Protein AF-A0AAD8GXQ2-F1 (afdb_monomer_lite)

Structure (mmCIF, N/CA/C/O backbone):
data_AF-A0AAD8GXQ2-F1
#
_entry.id   AF-A0AAD8GXQ2-F1
#
loop_
_atom_site.group_PDB
_atom_site.id
_atom_site.type_symbol
_atom_site.label_atom_id
_atom_site.label_alt_id
_atom_site.label_comp_id
_atom_site.label_asym_id
_atom_site.label_entity_id
_atom_site.label_seq_id
_atom_site.pdbx_PDB_ins_code
_atom_site.Cartn_x
_atom_site.Cartn_y
_atom_site.Cartn_z
_atom_site.occupancy
_atom_site.B_iso_or_equiv
_atom_site.auth_seq_id
_atom_site.auth_comp_id
_atom_site.auth_asym_id
_atom_site.auth_atom_id
_atom_site.pdbx_PDB_model_num
ATOM 1 N N . MET A 1 1 ? 53.638 -3.564 27.579 1.00 36.56 1 MET A N 1
ATOM 2 C CA . MET A 1 1 ? 53.233 -3.073 26.247 1.00 36.56 1 MET A CA 1
ATOM 3 C C . MET A 1 1 ? 51.775 -3.459 26.068 1.00 36.56 1 MET A C 1
ATOM 5 O O . MET A 1 1 ? 51.489 -4.646 26.096 1.00 36.56 1 MET A O 1
ATOM 9 N N . ALA A 1 2 ? 50.867 -2.483 26.071 1.00 34.84 2 ALA A N 1
ATOM 10 C CA . ALA A 1 2 ? 49.421 -2.701 26.078 1.00 34.84 2 ALA A CA 1
ATOM 11 C C . ALA A 1 2 ? 48.878 -2.752 24.643 1.00 34.84 2 ALA A C 1
ATOM 13 O O . ALA A 1 2 ? 49.143 -1.842 23.859 1.00 34.84 2 ALA A O 1
ATOM 14 N N . GLU A 1 3 ? 48.120 -3.798 24.321 1.00 39.50 3 GLU A N 1
ATOM 15 C CA . GLU A 1 3 ? 47.369 -3.922 23.073 1.00 39.50 3 GLU A CA 1
ATOM 16 C C . GLU A 1 3 ? 46.018 -3.214 23.248 1.00 39.50 3 GLU A C 1
ATOM 18 O O . GLU A 1 3 ? 45.269 -3.470 24.192 1.00 39.50 3 GLU A O 1
ATOM 23 N N . LYS A 1 4 ? 45.767 -2.218 22.397 1.00 39.06 4 LYS A N 1
ATOM 24 C CA . LYS A 1 4 ? 44.640 -1.287 22.486 1.00 39.06 4 LYS A CA 1
ATOM 25 C C . LYS A 1 4 ? 43.483 -1.823 21.640 1.00 39.06 4 LYS A C 1
ATOM 27 O O . LYS A 1 4 ? 43.629 -1.978 20.433 1.00 39.06 4 LYS A O 1
ATOM 32 N N . ASN A 1 5 ? 42.342 -2.064 22.286 1.00 40.72 5 ASN A N 1
ATOM 33 C CA . ASN A 1 5 ? 41.069 -2.464 21.680 1.00 40.72 5 ASN A CA 1
ATOM 34 C C . ASN A 1 5 ? 40.683 -1.582 20.475 1.00 40.72 5 ASN A C 1
ATOM 36 O O . ASN A 1 5 ? 40.577 -0.361 20.615 1.00 40.72 5 ASN A O 1
ATOM 40 N N . ALA A 1 6 ? 40.413 -2.198 19.321 1.00 39.78 6 ALA A N 1
ATOM 41 C CA . ALA A 1 6 ? 39.747 -1.539 18.197 1.00 39.78 6 ALA A CA 1
ATOM 42 C C . ALA A 1 6 ? 38.231 -1.456 18.474 1.00 39.78 6 ALA A C 1
ATOM 44 O O . ALA A 1 6 ? 37.647 -2.453 18.908 1.00 39.78 6 ALA A O 1
ATOM 45 N N . PRO A 1 7 ? 37.565 -0.306 18.260 1.00 37.97 7 PRO A N 1
ATOM 46 C CA . PRO A 1 7 ? 36.122 -0.224 18.424 1.00 37.97 7 PRO A CA 1
ATOM 47 C C . PRO A 1 7 ? 35.422 -0.919 17.249 1.00 37.97 7 PRO A C 1
ATOM 49 O O . PRO A 1 7 ? 35.868 -0.845 16.105 1.00 37.97 7 PRO A O 1
ATOM 52 N N . ALA A 1 8 ? 34.303 -1.584 17.538 1.00 45.06 8 ALA A N 1
ATOM 53 C CA . ALA A 1 8 ? 33.396 -2.106 16.527 1.00 45.06 8 ALA A CA 1
ATOM 54 C C . ALA A 1 8 ? 32.854 -0.939 15.690 1.00 45.06 8 ALA A C 1
ATOM 56 O O . ALA A 1 8 ? 32.062 -0.130 16.173 1.00 45.06 8 ALA A O 1
ATOM 57 N N . GLN A 1 9 ? 33.310 -0.833 14.444 1.00 39.09 9 GLN A N 1
ATOM 58 C CA . GLN A 1 9 ? 32.820 0.170 13.510 1.00 39.09 9 GLN A CA 1
ATOM 59 C C . GLN A 1 9 ? 31.393 -0.213 13.107 1.00 39.09 9 GLN A C 1
ATOM 61 O O . GLN A 1 9 ? 31.160 -1.238 12.461 1.00 39.09 9 GLN A O 1
ATOM 66 N N . GLN A 1 10 ? 30.437 0.590 13.576 1.00 39.12 10 GLN A N 1
ATOM 67 C CA . GLN A 1 10 ? 29.028 0.528 13.204 1.00 39.12 10 GLN A CA 1
ATOM 68 C C . GLN A 1 10 ? 28.913 0.477 11.677 1.00 39.12 10 GLN A C 1
ATOM 70 O O . GLN A 1 10 ? 29.534 1.275 10.972 1.00 39.12 10 GLN A O 1
ATOM 75 N N . ARG A 1 11 ? 28.147 -0.493 11.167 1.00 40.22 11 ARG A N 1
ATOM 76 C CA . ARG A 1 11 ? 27.898 -0.669 9.733 1.00 40.22 11 ARG A CA 1
ATOM 77 C C . ARG A 1 11 ? 27.048 0.498 9.237 1.00 40.22 11 ARG A C 1
ATOM 79 O O . ARG A 1 11 ? 25.826 0.464 9.339 1.00 40.22 11 ARG A O 1
ATOM 86 N N . ALA A 1 12 ? 27.710 1.534 8.735 1.00 40.47 12 ALA A N 1
ATOM 87 C CA . ALA A 1 12 ? 27.049 2.648 8.083 1.00 40.47 12 ALA A CA 1
ATOM 88 C C . ALA A 1 12 ? 26.339 2.171 6.807 1.00 40.47 12 ALA A C 1
ATOM 90 O O . ALA A 1 12 ? 26.839 1.326 6.061 1.00 40.47 12 ALA A O 1
ATOM 91 N N . SER A 1 13 ? 25.139 2.720 6.620 1.00 47.50 13 SER A N 1
ATOM 92 C CA . SER A 1 13 ? 24.374 2.758 5.376 1.00 47.50 13 SER A CA 1
ATOM 93 C C . SER A 1 13 ? 25.296 2.951 4.169 1.00 47.50 13 SER A C 1
ATOM 95 O O . SER A 1 13 ? 26.179 3.794 4.205 1.00 47.50 13 SER A O 1
ATOM 97 N N . PHE A 1 14 ? 25.090 2.162 3.120 1.00 43.25 14 PHE A N 1
ATOM 98 C CA . PHE A 1 14 ? 25.927 2.114 1.918 1.00 43.25 14 PHE A CA 1
ATOM 99 C C . PHE A 1 14 ? 26.087 3.497 1.261 1.00 43.25 14 PHE A C 1
ATOM 101 O O . PHE A 1 14 ? 25.101 4.062 0.785 1.00 43.25 14 PHE A O 1
ATOM 108 N N . ASP A 1 15 ? 27.331 3.973 1.191 1.00 45.72 15 ASP A N 1
ATOM 109 C CA . ASP A 1 15 ? 27.779 5.115 0.393 1.00 45.72 15 ASP A CA 1
ATOM 110 C C . ASP A 1 15 ? 28.418 4.567 -0.893 1.00 45.72 15 ASP A C 1
ATOM 112 O O . ASP A 1 15 ? 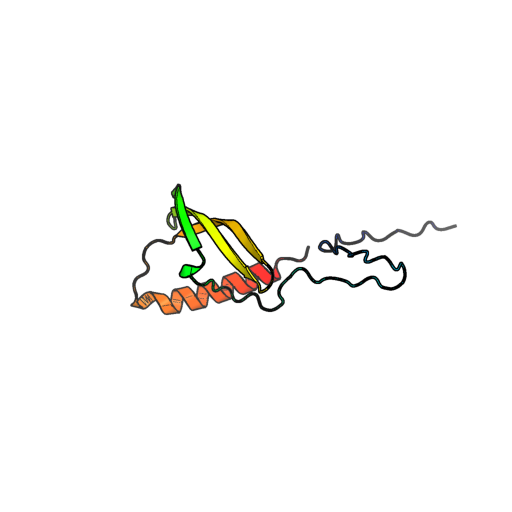29.394 3.818 -0.837 1.00 45.72 15 ASP A O 1
ATOM 116 N N . TYR A 1 16 ? 27.850 4.875 -2.060 1.00 55.53 16 TYR A N 1
ATOM 117 C CA . TYR A 1 16 ? 28.487 4.571 -3.346 1.00 55.53 16 TYR A CA 1
ATOM 118 C C . TYR A 1 16 ? 29.176 5.837 -3.863 1.00 55.53 16 TYR A C 1
ATOM 120 O O . TYR A 1 16 ? 28.553 6.898 -3.936 1.00 55.53 16 TYR A O 1
ATOM 128 N N . GLU A 1 17 ? 30.446 5.720 -4.244 1.00 56.34 17 GLU A N 1
ATOM 129 C CA . GLU A 1 17 ? 31.224 6.786 -4.881 1.00 56.34 17 GLU A CA 1
ATOM 130 C C . GLU A 1 17 ? 31.209 6.592 -6.405 1.00 56.34 17 GLU A C 1
ATOM 132 O O . GLU A 1 17 ? 31.487 5.501 -6.908 1.00 56.34 17 GLU A O 1
ATOM 137 N N . LEU A 1 18 ? 30.848 7.638 -7.153 1.00 52.72 18 LEU A N 1
ATOM 138 C CA . LEU A 1 18 ? 30.882 7.643 -8.618 1.00 52.72 18 LEU A CA 1
ATOM 139 C C . LEU A 1 18 ? 32.258 8.132 -9.087 1.00 52.72 18 LEU A C 1
ATOM 141 O O . LEU A 1 18 ? 32.674 9.235 -8.742 1.00 52.72 18 LEU A O 1
ATOM 145 N N . TYR A 1 19 ? 32.958 7.302 -9.864 1.00 51.34 19 TYR A N 1
ATOM 146 C CA . TYR A 1 19 ? 34.312 7.578 -10.351 1.00 51.34 19 TYR A CA 1
ATOM 147 C C . TYR A 1 19 ? 34.256 8.190 -11.759 1.00 51.34 19 TYR A C 1
ATOM 149 O O . TYR A 1 19 ? 34.332 7.480 -12.762 1.00 51.34 19 TYR A O 1
ATOM 157 N N . GLU A 1 20 ? 34.096 9.510 -11.854 1.00 53.66 20 GLU A N 1
ATOM 158 C CA . GLU A 1 20 ? 34.194 10.235 -13.128 1.00 53.66 20 GLU A CA 1
ATOM 159 C C . GLU A 1 20 ? 35.644 10.670 -13.370 1.00 53.66 20 GLU A C 1
ATOM 161 O O . GLU A 1 20 ? 36.002 11.828 -13.213 1.00 53.66 20 GLU A O 1
ATOM 166 N N . SER A 1 21 ? 36.488 9.701 -13.737 1.00 53.97 21 SER A N 1
ATOM 167 C CA . SER A 1 21 ? 37.805 9.880 -14.381 1.00 53.97 21 SER A CA 1
ATOM 168 C C . SER A 1 21 ? 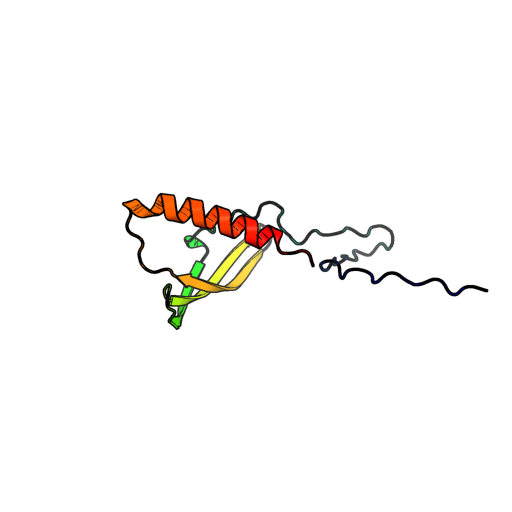38.882 10.753 -13.698 1.00 53.97 21 SER A C 1
ATOM 170 O O . SER A 1 21 ? 40.000 10.782 -14.211 1.00 53.97 21 SER A O 1
ATOM 172 N N . ASP A 1 22 ? 38.619 11.386 -12.555 1.00 60.38 22 ASP A N 1
ATOM 173 C CA . ASP A 1 22 ? 39.575 12.160 -11.753 1.00 60.38 22 ASP A CA 1
ATOM 174 C C . ASP A 1 22 ? 39.604 11.632 -10.298 1.00 60.38 22 ASP A C 1
ATOM 176 O O . ASP A 1 22 ? 38.579 11.700 -9.610 1.00 60.38 22 ASP A O 1
ATOM 180 N N . PRO A 1 23 ? 40.741 11.091 -9.811 1.00 59.16 23 PRO A N 1
ATOM 181 C CA . PRO A 1 23 ? 40.876 10.562 -8.451 1.00 59.16 23 PRO A CA 1
ATOM 182 C C . PRO A 1 23 ? 40.586 11.571 -7.334 1.00 59.16 23 PRO A C 1
ATOM 184 O O . PRO A 1 23 ? 40.264 11.148 -6.224 1.00 59.16 23 PRO A O 1
ATOM 187 N N . ASP A 1 24 ? 40.692 12.874 -7.613 1.00 61.69 24 ASP A N 1
ATOM 188 C CA . ASP A 1 24 ? 40.562 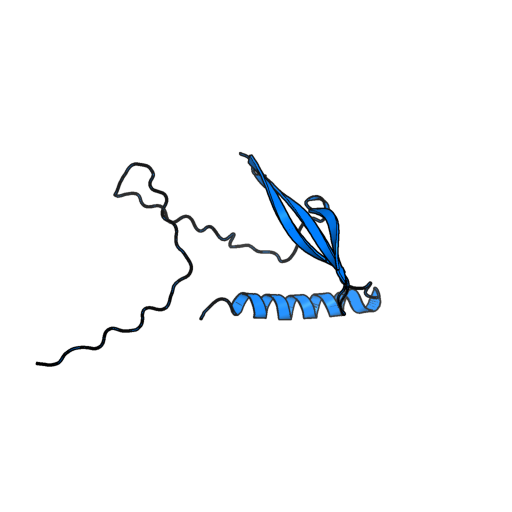13.933 -6.606 1.00 61.69 24 ASP A CA 1
ATOM 189 C C . ASP A 1 24 ? 39.140 14.532 -6.518 1.00 61.69 24 ASP A C 1
ATOM 191 O O . ASP A 1 24 ? 38.854 15.321 -5.615 1.00 61.69 24 ASP A O 1
ATOM 195 N N . HIS A 1 25 ? 38.213 14.130 -7.400 1.00 54.25 25 HIS A N 1
ATOM 196 C CA . HIS A 1 25 ? 36.836 14.647 -7.457 1.00 54.25 25 HIS A CA 1
ATOM 197 C C . HIS A 1 25 ? 35.773 13.572 -7.169 1.00 54.25 25 HIS A C 1
ATOM 199 O O . HIS A 1 25 ? 34.817 13.378 -7.921 1.00 54.25 25 HIS A O 1
ATOM 205 N N . LEU A 1 26 ? 35.895 12.892 -6.027 1.00 53.34 26 LEU A N 1
ATOM 206 C CA . LEU A 1 26 ? 34.862 11.977 -5.536 1.00 53.34 26 LEU A CA 1
ATOM 207 C C . LEU A 1 26 ? 33.615 12.767 -5.104 1.00 53.34 26 LEU A C 1
ATOM 209 O O . LEU A 1 26 ? 33.603 13.437 -4.070 1.00 53.34 26 LEU A O 1
ATOM 213 N N . ARG A 1 27 ? 32.535 12.689 -5.890 1.00 50.88 27 ARG A N 1
ATOM 214 C CA . ARG A 1 27 ? 31.229 13.242 -5.507 1.00 50.88 27 ARG A CA 1
ATOM 215 C C . ARG A 1 27 ? 30.403 12.168 -4.810 1.00 50.88 27 ARG A C 1
ATOM 217 O O . ARG A 1 27 ? 29.951 11.213 -5.440 1.00 50.88 27 ARG A O 1
ATOM 224 N N . THR A 1 28 ? 30.130 12.360 -3.523 1.00 52.47 28 THR A N 1
ATOM 225 C CA . THR A 1 28 ? 29.141 11.553 -2.800 1.00 52.47 28 THR A CA 1
ATOM 226 C C . THR A 1 28 ? 27.757 11.823 -3.390 1.00 52.47 28 THR A C 1
ATOM 228 O O . THR A 1 28 ? 27.223 12.931 -3.283 1.00 52.47 28 THR A O 1
ATOM 231 N N . VAL A 1 29 ? 27.164 10.822 -4.039 1.00 47.56 29 VAL A N 1
ATOM 232 C CA . VAL A 1 29 ? 25.785 10.907 -4.525 1.00 47.56 29 VAL A CA 1
ATOM 233 C C . VAL A 1 29 ? 24.877 10.367 -3.434 1.00 47.56 29 VAL A C 1
ATOM 235 O O . VAL A 1 29 ? 24.811 9.165 -3.190 1.00 47.56 29 VAL A O 1
ATOM 238 N N . VAL A 1 30 ? 24.162 11.269 -2.763 1.00 47.97 30 VAL A N 1
ATOM 239 C CA . VAL A 1 30 ? 23.106 10.879 -1.827 1.00 47.97 30 VAL A CA 1
ATOM 240 C C . VAL A 1 30 ? 21.978 10.245 -2.645 1.00 47.97 30 VAL A C 1
ATOM 242 O O . VAL A 1 30 ? 21.193 10.940 -3.284 1.00 47.97 30 VAL A O 1
ATOM 245 N N . ALA A 1 31 ? 21.909 8.913 -2.647 1.00 51.09 31 ALA A N 1
ATOM 246 C CA . ALA A 1 31 ? 20.891 8.149 -3.374 1.00 51.09 31 ALA A CA 1
ATOM 247 C C . ALA A 1 31 ? 19.482 8.273 -2.760 1.00 51.09 31 ALA A C 1
ATOM 249 O O . ALA A 1 31 ? 18.502 7.789 -3.327 1.00 51.09 31 ALA A O 1
ATOM 250 N N . THR A 1 32 ? 19.363 8.899 -1.591 1.00 49.88 32 THR A N 1
ATOM 251 C CA . THR A 1 32 ? 18.108 9.043 -0.857 1.00 49.88 32 THR A CA 1
ATOM 252 C C . THR A 1 32 ? 17.518 10.436 -1.070 1.00 49.88 32 THR A C 1
ATOM 254 O O . THR A 1 32 ? 18.090 11.417 -0.593 1.00 49.88 32 THR A O 1
ATOM 257 N N . PRO A 1 33 ? 16.344 10.564 -1.716 1.00 46.38 33 PRO A N 1
ATOM 258 C CA . PRO A 1 33 ? 15.626 11.828 -1.741 1.00 46.38 33 PRO A CA 1
ATOM 259 C C . PRO A 1 33 ? 15.349 12.278 -0.301 1.00 46.38 33 PRO A C 1
ATOM 261 O O . PRO A 1 33 ? 14.679 11.579 0.463 1.00 46.38 33 PRO A O 1
ATOM 264 N N . ASN A 1 34 ? 15.849 13.458 0.070 1.00 50.69 34 ASN A N 1
ATOM 265 C CA . ASN A 1 34 ? 15.672 14.039 1.409 1.00 50.69 34 ASN A CA 1
ATOM 266 C C . ASN A 1 34 ? 14.212 14.438 1.710 1.00 50.69 34 ASN A C 1
ATOM 268 O O . ASN A 1 34 ? 13.881 14.821 2.828 1.00 50.69 34 ASN A O 1
ATOM 272 N N . GLN A 1 35 ? 13.323 14.327 0.722 1.00 52.12 35 GLN A N 1
ATOM 273 C CA . GLN A 1 35 ? 11.912 14.691 0.803 1.00 52.12 35 GLN A CA 1
ATOM 274 C C . GLN A 1 35 ? 11.025 13.474 0.522 1.00 52.12 35 GLN A C 1
ATOM 276 O O . GLN A 1 35 ? 10.259 13.440 -0.434 1.00 52.12 35 GLN A O 1
ATOM 281 N N . ALA A 1 36 ? 11.130 12.431 1.343 1.00 55.78 36 ALA A N 1
ATOM 282 C CA . ALA A 1 36 ? 10.213 11.298 1.247 1.00 55.78 36 ALA A CA 1
ATOM 283 C C . ALA A 1 36 ? 8.869 11.667 1.893 1.00 55.78 36 ALA A C 1
ATOM 285 O O . ALA A 1 36 ? 8.610 11.332 3.053 1.00 55.78 36 ALA A O 1
ATOM 286 N N . THR A 1 37 ? 8.032 12.396 1.152 1.00 65.12 37 THR A N 1
ATOM 287 C CA . THR A 1 37 ? 6.594 12.444 1.438 1.00 65.12 37 THR A CA 1
ATOM 288 C C . THR A 1 37 ? 6.075 10.995 1.411 1.00 65.12 37 THR A C 1
ATOM 290 O O . THR A 1 37 ? 6.493 10.234 0.534 1.00 65.12 37 THR A O 1
ATOM 293 N N . PRO A 1 38 ? 5.213 10.561 2.351 1.00 69.38 38 PRO A N 1
ATOM 294 C CA . PRO A 1 38 ? 4.664 9.199 2.336 1.00 69.38 38 PRO A CA 1
ATOM 295 C C . PRO A 1 38 ? 3.704 8.963 1.162 1.00 69.38 38 PRO A C 1
ATOM 297 O O . PRO A 1 38 ? 3.259 7.837 0.942 1.00 69.38 38 PRO A O 1
ATOM 300 N N . TRP A 1 39 ? 3.361 10.025 0.436 1.00 84.75 39 TRP A N 1
ATOM 301 C CA . TRP A 1 39 ? 2.346 10.029 -0.594 1.00 84.75 39 TRP A CA 1
ATOM 302 C C . TRP A 1 39 ? 2.957 9.740 -1.961 1.00 84.75 39 TRP A C 1
ATOM 304 O O . TRP A 1 39 ? 4.008 10.267 -2.324 1.00 84.75 39 TRP A O 1
ATOM 314 N N . ILE A 1 40 ? 2.267 8.891 -2.714 1.00 85.12 40 ILE A N 1
ATOM 315 C CA . ILE A 1 40 ? 2.595 8.517 -4.087 1.00 85.12 40 ILE A CA 1
ATOM 316 C C . ILE A 1 40 ? 1.391 8.912 -4.934 1.00 85.12 40 ILE A C 1
ATOM 318 O O . ILE A 1 40 ? 0.255 8.674 -4.517 1.00 85.12 40 ILE A O 1
ATOM 322 N N . ASP A 1 41 ? 1.631 9.491 -6.108 1.00 88.56 41 ASP A N 1
ATOM 323 C CA . ASP A 1 41 ? 0.570 9.714 -7.087 1.00 88.56 41 ASP A CA 1
ATOM 324 C C . ASP A 1 41 ? -0.016 8.357 -7.526 1.00 88.56 41 ASP A C 1
ATOM 326 O O . ASP A 1 41 ? 0.712 7.529 -8.087 1.00 88.56 41 ASP A O 1
ATOM 330 N N . PRO A 1 42 ? -1.316 8.093 -7.302 1.00 89.50 42 PRO A N 1
ATOM 331 C CA . PRO A 1 42 ? -1.938 6.849 -7.733 1.00 89.50 42 PRO A CA 1
ATOM 332 C C . PRO A 1 42 ? -1.811 6.593 -9.240 1.00 89.50 42 PRO A C 1
ATOM 334 O O . PRO A 1 42 ? -1.742 5.433 -9.641 1.00 89.50 42 PRO A O 1
ATOM 337 N N . ALA A 1 43 ? -1.748 7.641 -10.071 1.00 90.75 43 ALA A N 1
ATOM 338 C CA . ALA A 1 43 ? -1.609 7.501 -11.521 1.00 90.75 43 ALA A CA 1
ATOM 339 C C . ALA A 1 43 ? -0.238 6.938 -11.939 1.00 90.75 43 ALA A C 1
ATOM 341 O O . ALA A 1 43 ? -0.118 6.322 -12.999 1.00 90.75 43 ALA A O 1
ATOM 342 N N . ALA A 1 44 ? 0.781 7.074 -11.084 1.00 91.12 44 ALA A N 1
ATOM 343 C CA . ALA A 1 44 ? 2.103 6.489 -11.291 1.00 91.12 44 ALA A CA 1
ATOM 344 C C . ALA A 1 44 ? 2.150 4.977 -10.990 1.00 91.12 44 ALA A C 1
ATOM 346 O O . ALA A 1 44 ? 3.163 4.324 -11.249 1.00 91.12 44 ALA A O 1
ATOM 347 N N . LEU A 1 45 ? 1.078 4.390 -10.440 1.00 93.12 45 LEU A N 1
ATOM 348 C CA . LEU A 1 45 ? 0.992 2.967 -10.115 1.00 93.12 45 LEU A CA 1
ATOM 349 C C . LEU A 1 45 ? 0.083 2.219 -11.090 1.00 93.12 45 LEU A C 1
ATOM 351 O O . LEU A 1 45 ? -1.086 2.542 -11.275 1.00 93.12 45 LEU A O 1
ATOM 355 N N . LYS A 1 46 ? 0.588 1.110 -11.631 1.00 95.38 46 LYS A N 1
ATOM 356 C CA . LYS A 1 46 ? -0.207 0.161 -12.415 1.00 95.38 46 LYS A CA 1
ATOM 357 C C . LYS A 1 46 ? -0.345 -1.154 -11.656 1.00 95.38 46 LYS A C 1
ATOM 359 O O . LYS A 1 46 ? 0.590 -1.956 -11.611 1.00 95.38 46 LYS A O 1
ATOM 364 N N . LEU A 1 47 ? -1.514 -1.372 -11.049 1.00 95.06 47 LEU A N 1
ATOM 365 C CA . LEU A 1 47 ? -1.854 -2.632 -10.381 1.00 95.06 47 LEU A CA 1
ATOM 366 C C . LEU A 1 47 ? -1.897 -3.783 -11.400 1.00 95.06 47 LEU A C 1
ATOM 368 O O . LEU A 1 47 ? -2.407 -3.625 -12.508 1.00 95.06 47 LEU A O 1
ATOM 372 N N . ARG A 1 48 ? -1.367 -4.951 -11.019 1.00 96.12 48 ARG A N 1
ATOM 373 C CA . ARG A 1 48 ? -1.346 -6.164 -11.852 1.00 96.12 48 ARG A CA 1
ATOM 374 C C . ARG A 1 48 ? -2.312 -7.217 -11.317 1.00 96.12 48 ARG A C 1
ATOM 376 O O . ARG A 1 48 ? -3.458 -7.280 -11.741 1.00 96.12 48 ARG A O 1
ATOM 383 N N . HIS A 1 49 ? -1.860 -8.059 -10.393 1.00 97.06 49 HIS A N 1
ATOM 384 C CA . HIS A 1 49 ? -2.676 -9.115 -9.795 1.00 97.06 49 HIS A CA 1
ATOM 385 C C . HIS A 1 49 ? -2.431 -9.199 -8.289 1.00 97.06 49 HIS A C 1
ATOM 387 O O . HIS A 1 49 ? -1.370 -8.823 -7.785 1.00 97.06 49 HIS A O 1
ATOM 393 N N . ARG A 1 50 ? -3.428 -9.692 -7.552 1.00 97.38 50 ARG A N 1
ATOM 394 C CA . ARG A 1 50 ? -3.313 -9.913 -6.110 1.00 97.38 50 ARG A CA 1
ATOM 395 C C . ARG A 1 50 ? -2.368 -11.080 -5.829 1.00 97.38 50 ARG A C 1
ATOM 397 O O . ARG A 1 50 ? -2.594 -12.177 -6.329 1.00 97.38 50 ARG A O 1
ATOM 404 N N . ILE A 1 51 ? -1.384 -10.859 -4.961 1.00 97.75 51 ILE A N 1
ATOM 405 C CA . ILE A 1 51 ? -0.386 -11.865 -4.565 1.00 97.75 51 ILE A CA 1
ATOM 406 C C . ILE A 1 51 ? -0.646 -12.461 -3.179 1.00 97.75 51 ILE A C 1
ATOM 408 O O . ILE A 1 51 ? -0.192 -13.565 -2.889 1.00 97.75 51 ILE A O 1
ATOM 412 N N . ARG A 1 52 ? -1.379 -11.765 -2.297 1.00 97.75 52 ARG A N 1
ATOM 413 C CA . ARG A 1 52 ? -1.709 -12.279 -0.957 1.00 97.75 52 ARG A CA 1
ATOM 414 C C . ARG A 1 52 ? -2.998 -11.668 -0.413 1.00 97.75 52 ARG A C 1
ATOM 416 O O . ARG A 1 52 ? -3.271 -10.496 -0.648 1.00 97.75 52 ARG A O 1
ATOM 423 N N . ARG A 1 53 ? -3.756 -12.446 0.363 1.00 97.44 53 ARG A N 1
ATOM 424 C CA . ARG A 1 53 ? -4.831 -11.953 1.241 1.00 97.44 53 ARG A CA 1
ATOM 425 C C . ARG A 1 53 ? -4.319 -11.876 2.673 1.00 97.44 53 ARG A C 1
ATOM 427 O O . ARG A 1 53 ? -3.620 -12.787 3.115 1.00 97.44 53 ARG A O 1
ATOM 434 N N . GLY A 1 54 ? -4.637 -10.805 3.386 1.00 93.19 54 GLY A N 1
ATOM 435 C CA . GLY A 1 54 ? -4.213 -10.617 4.771 1.00 93.19 54 GLY A CA 1
ATOM 436 C C . GLY A 1 54 ? -5.327 -10.064 5.658 1.00 93.19 54 GLY A C 1
ATOM 437 O O . GLY A 1 54 ? -6.350 -9.619 5.148 1.00 93.19 54 GLY A O 1
ATOM 438 N N . PRO A 1 55 ? -5.113 -10.049 6.985 1.00 95.19 55 PRO A N 1
ATOM 439 C CA . PRO A 1 55 ? -6.116 -9.598 7.958 1.00 95.19 55 PRO A CA 1
ATOM 440 C C . PRO A 1 55 ? -6.456 -8.103 7.849 1.00 95.19 55 PRO A C 1
ATOM 442 O O . PRO A 1 55 ? -7.510 -7.671 8.292 1.00 95.19 55 PRO A O 1
ATOM 445 N N . PHE A 1 56 ? -5.561 -7.314 7.251 1.00 91.06 56 PHE A N 1
ATOM 446 C CA . PHE A 1 56 ? -5.733 -5.876 7.017 1.00 91.06 56 PHE A CA 1
ATOM 447 C C . PHE A 1 56 ? -5.880 -5.564 5.526 1.00 91.06 56 PHE A C 1
ATOM 449 O O . PHE A 1 56 ? -5.345 -4.572 5.044 1.00 91.06 56 PHE A O 1
ATOM 456 N N . GLY A 1 57 ? -6.498 -6.467 4.771 1.00 95.62 57 GLY A N 1
ATOM 457 C CA . GLY A 1 57 ? -6.663 -6.352 3.330 1.00 95.62 57 GLY A CA 1
ATOM 458 C C . GLY A 1 57 ? -5.578 -7.046 2.515 1.00 95.62 57 GLY A C 1
ATOM 459 O O . GLY A 1 57 ? -4.715 -7.778 3.025 1.00 95.62 57 GLY A O 1
ATOM 460 N N . ASP A 1 58 ? -5.639 -6.811 1.216 1.00 97.38 58 ASP A N 1
ATOM 461 C CA . ASP A 1 58 ? -4.934 -7.571 0.195 1.00 97.38 58 ASP A CA 1
ATOM 462 C C . ASP A 1 58 ? -3.572 -6.956 -0.148 1.00 97.38 58 ASP A C 1
ATOM 464 O O . ASP A 1 58 ? -3.323 -5.771 0.054 1.00 97.38 58 ASP A O 1
ATOM 468 N N . VAL A 1 59 ? -2.664 -7.772 -0.676 1.00 97.50 59 VAL A N 1
ATOM 469 C CA . VAL A 1 59 ? -1.394 -7.322 -1.253 1.00 97.50 59 VAL A CA 1
ATOM 470 C C . VAL A 1 59 ? -1.434 -7.585 -2.747 1.00 97.50 59 VAL A C 1
ATOM 472 O O . VAL A 1 59 ? -1.704 -8.711 -3.175 1.00 97.50 59 VAL A O 1
ATOM 475 N N . TRP A 1 60 ? -1.153 -6.553 -3.530 1.00 97.69 60 TRP A N 1
ATOM 476 C CA . TRP A 1 60 ? -1.154 -6.578 -4.986 1.00 97.69 60 TRP A CA 1
ATOM 477 C C . TRP A 1 60 ? 0.254 -6.355 -5.522 1.00 97.69 60 TRP A C 1
ATOM 479 O O . TRP A 1 60 ? 0.991 -5.528 -4.994 1.00 97.69 60 TRP A O 1
ATOM 489 N N . LEU A 1 61 ? 0.621 -7.082 -6.575 1.00 97.56 61 LEU A N 1
ATOM 490 C CA . LEU A 1 61 ? 1.785 -6.732 -7.381 1.00 97.56 61 LEU A CA 1
ATOM 491 C C . LEU A 1 61 ? 1.421 -5.534 -8.261 1.00 97.56 61 LEU A C 1
ATOM 493 O O . LEU A 1 61 ? 0.346 -5.523 -8.867 1.00 97.56 61 LEU A O 1
ATOM 497 N N . ALA A 1 62 ? 2.309 -4.552 -8.356 1.00 96.75 62 ALA A N 1
ATOM 498 C CA . ALA A 1 62 ? 2.146 -3.383 -9.206 1.00 96.75 62 ALA A CA 1
ATOM 499 C C . ALA A 1 62 ? 3.483 -2.958 -9.817 1.00 96.75 62 ALA A C 1
ATOM 501 O O . ALA A 1 62 ? 4.543 -3.388 -9.368 1.00 96.75 62 ALA A O 1
ATOM 502 N N . THR A 1 63 ? 3.435 -2.094 -10.824 1.00 95.75 63 THR A N 1
ATOM 503 C CA . THR A 1 63 ? 4.613 -1.375 -11.325 1.00 95.75 63 THR A CA 1
ATOM 504 C C . THR A 1 63 ? 4.476 0.105 -11.000 1.00 95.75 63 THR A C 1
ATOM 506 O O . THR A 1 63 ? 3.431 0.688 -11.288 1.00 95.75 63 THR A O 1
ATOM 509 N N . HIS A 1 64 ? 5.514 0.701 -10.420 1.00 92.38 64 HIS A N 1
ATOM 510 C CA . HIS A 1 64 ? 5.618 2.130 -10.146 1.00 92.38 64 HIS A CA 1
ATOM 511 C C . HIS A 1 64 ? 6.455 2.807 -11.231 1.00 92.38 64 HIS A C 1
ATOM 513 O O . HIS A 1 64 ? 7.615 2.440 -11.436 1.00 92.38 64 HIS A O 1
ATOM 519 N N . HIS A 1 65 ? 5.850 3.767 -11.923 1.00 89.19 65 HIS A N 1
ATOM 520 C CA . HIS A 1 65 ? 6.492 4.584 -12.938 1.00 89.19 65 HIS A CA 1
ATOM 521 C C . HIS A 1 65 ? 7.136 5.809 -12.283 1.00 89.19 65 HIS A C 1
ATOM 523 O O . HIS A 1 65 ? 6.450 6.643 -11.701 1.00 89.19 65 HIS A O 1
ATOM 529 N N . GLN A 1 66 ? 8.457 5.911 -12.375 1.00 80.12 66 GLN A N 1
ATOM 530 C CA . GLN A 1 66 ? 9.214 7.102 -12.008 1.00 80.12 66 GLN A CA 1
ATOM 531 C C . GLN A 1 66 ? 9.819 7.673 -13.286 1.00 80.12 66 GLN A C 1
ATOM 533 O O . GLN A 1 66 ? 10.747 7.085 -13.838 1.00 80.12 66 GLN A O 1
ATOM 538 N N . SER A 1 67 ? 9.271 8.793 -13.750 1.00 74.69 67 SER A N 1
ATOM 539 C CA . SER A 1 67 ? 9.806 9.544 -14.885 1.00 74.69 67 SER A CA 1
ATOM 540 C C . SER A 1 67 ? 10.733 10.642 -14.366 1.00 74.69 67 SER A C 1
ATOM 542 O O . SER A 1 67 ? 10.380 11.360 -13.426 1.00 74.69 67 SER A O 1
ATOM 544 N N . SER A 1 68 ? 11.928 10.746 -14.940 1.00 72.88 68 SER A N 1
ATOM 545 C CA . SER A 1 68 ? 12.808 11.910 -14.811 1.00 72.88 68 SER A CA 1
ATOM 546 C C . SER A 1 68 ? 13.059 12.518 -16.191 1.00 72.88 68 SER A C 1
ATOM 548 O O . SER A 1 68 ? 12.769 11.887 -17.203 1.00 72.88 68 SER A O 1
ATOM 550 N N . GLU A 1 69 ? 13.628 13.728 -16.243 1.00 71.75 69 GLU A N 1
ATOM 551 C CA . GLU A 1 69 ? 13.918 14.432 -17.508 1.00 71.75 69 GLU A CA 1
ATOM 552 C C . GLU A 1 69 ? 14.752 13.605 -18.497 1.00 71.75 69 GLU A C 1
ATOM 554 O O . GLU A 1 69 ? 14.676 13.816 -19.704 1.00 71.75 69 GLU A O 1
ATOM 559 N N . GLU A 1 70 ? 15.528 12.648 -17.992 1.00 72.38 70 GLU A N 1
ATOM 560 C CA . GLU A 1 70 ? 16.435 11.850 -18.805 1.00 72.38 70 GLU A CA 1
ATOM 561 C C . GLU A 1 70 ? 15.896 10.441 -19.096 1.00 72.38 70 GLU A C 1
ATOM 563 O O . GLU A 1 70 ? 16.262 9.866 -20.119 1.00 72.38 70 GLU A O 1
ATOM 568 N N . HIS A 1 71 ? 15.055 9.852 -18.228 1.00 71.00 71 HIS A N 1
ATOM 569 C CA . HIS A 1 71 ? 14.665 8.441 -18.346 1.00 71.00 71 HIS A CA 1
ATOM 570 C C . HIS A 1 71 ? 13.344 8.092 -17.636 1.00 71.00 71 HIS A C 1
ATOM 572 O O . HIS A 1 71 ? 13.090 8.523 -16.511 1.00 71.00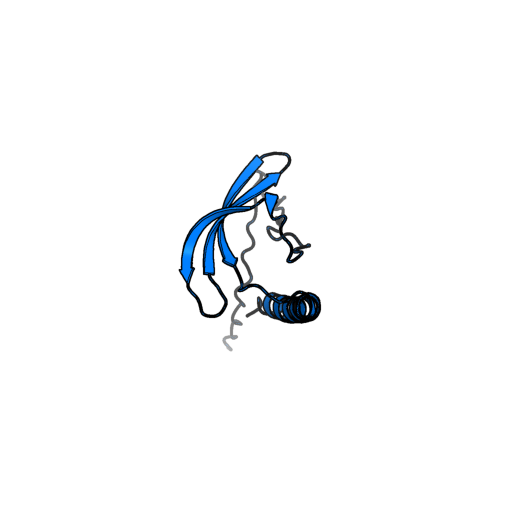 71 HIS A O 1
ATOM 578 N N . ASP A 1 72 ? 12.587 7.162 -18.225 1.00 78.81 72 ASP A N 1
ATOM 579 C CA . ASP A 1 72 ? 11.466 6.485 -17.565 1.00 78.81 72 ASP A CA 1
ATOM 580 C C . ASP A 1 72 ? 11.936 5.187 -16.892 1.00 78.81 72 ASP A C 1
ATOM 582 O O . ASP A 1 72 ? 12.494 4.292 -17.535 1.00 78.81 72 ASP A O 1
ATOM 586 N N . ARG A 1 73 ? 11.691 5.049 -15.583 1.00 81.50 73 ARG A N 1
ATOM 587 C CA . ARG A 1 73 ? 12.003 3.838 -14.807 1.00 81.50 73 ARG A CA 1
ATOM 588 C C . ARG A 1 73 ? 10.734 3.179 -14.281 1.00 81.50 73 ARG A C 1
ATOM 590 O O . ARG A 1 73 ? 9.914 3.812 -13.620 1.00 81.50 73 ARG A O 1
ATOM 597 N N . TYR A 1 74 ? 10.613 1.872 -14.505 1.00 87.50 74 TYR A N 1
ATOM 598 C CA . TYR A 1 74 ? 9.512 1.050 -14.001 1.00 87.50 74 TYR A CA 1
ATOM 599 C C . TYR A 1 74 ? 10.029 0.079 -12.943 1.00 87.50 74 TYR A C 1
ATOM 601 O O . TYR A 1 74 ? 10.850 -0.786 -13.240 1.00 87.50 74 TYR A O 1
ATOM 609 N N . HIS A 1 75 ? 9.526 0.201 -11.717 1.00 90.44 75 HIS A N 1
ATOM 610 C CA . HIS A 1 75 ? 9.904 -0.676 -10.609 1.00 90.44 75 HIS A CA 1
ATOM 611 C C . HIS A 1 75 ? 8.731 -1.564 -10.209 1.00 90.44 75 HIS A C 1
ATOM 613 O O . HIS A 1 75 ? 7.627 -1.068 -9.986 1.00 90.44 75 HIS A O 1
ATOM 619 N N . GLU A 1 76 ? 8.953 -2.872 -10.085 1.00 94.31 76 GLU A N 1
ATOM 620 C CA . GLU A 1 76 ? 7.954 -3.756 -9.485 1.00 94.31 76 GLU A CA 1
ATOM 621 C C . GLU A 1 76 ? 7.867 -3.505 -7.975 1.00 94.31 76 GLU A C 1
ATOM 623 O O . GLU A 1 76 ? 8.874 -3.467 -7.269 1.00 94.31 76 GLU A O 1
ATOM 628 N N . VAL A 1 77 ? 6.645 -3.319 -7.478 1.00 94.81 77 VAL A N 1
ATOM 629 C CA . VAL A 1 77 ? 6.358 -2.998 -6.078 1.00 94.81 77 VAL A CA 1
ATOM 630 C C . VAL A 1 77 ? 5.195 -3.837 -5.556 1.00 94.81 77 VAL A C 1
ATOM 632 O O . VAL A 1 77 ? 4.304 -4.250 -6.302 1.00 94.81 77 VAL A O 1
ATOM 635 N N . ALA A 1 78 ? 5.182 -4.067 -4.244 1.00 96.62 78 ALA A N 1
ATOM 636 C CA . ALA A 1 78 ? 4.041 -4.644 -3.546 1.00 96.62 78 ALA A CA 1
ATOM 637 C C . ALA A 1 78 ? 3.182 -3.523 -2.946 1.00 96.62 78 ALA A C 1
ATOM 639 O O . ALA A 1 78 ? 3.649 -2.757 -2.106 1.00 96.62 78 ALA A O 1
ATOM 640 N N . VAL A 1 79 ? 1.913 -3.450 -3.345 1.00 95.50 79 VAL A N 1
ATOM 641 C CA . VAL A 1 79 ? 0.944 -2.477 -2.830 1.00 95.50 79 VAL A CA 1
ATOM 642 C C . VAL A 1 79 ? 0.060 -3.152 -1.789 1.00 95.50 79 VAL A C 1
ATOM 644 O O . VAL A 1 79 ? -0.646 -4.121 -2.083 1.00 95.50 79 VAL A O 1
ATOM 647 N N . LYS A 1 80 ? 0.092 -2.640 -0.556 1.00 95.12 80 LYS A N 1
ATOM 648 C CA . LYS A 1 80 ? -0.804 -3.069 0.520 1.00 95.12 80 LYS A CA 1
ATOM 649 C C . LYS A 1 80 ? -2.121 -2.296 0.418 1.00 95.12 80 LYS A C 1
ATOM 651 O O . LYS A 1 80 ? -2.185 -1.129 0.780 1.00 95.12 80 LYS A O 1
ATOM 656 N N . MET A 1 81 ? -3.166 -2.969 -0.049 1.00 94.38 81 MET A N 1
ATOM 657 C CA . MET A 1 81 ? -4.519 -2.425 -0.146 1.00 94.38 81 MET A CA 1
ATOM 658 C C . MET A 1 81 ? -5.270 -2.714 1.152 1.00 94.38 81 MET A C 1
ATOM 660 O O . MET A 1 81 ? -5.550 -3.874 1.464 1.00 94.38 81 MET A O 1
ATOM 664 N N . LEU A 1 82 ? -5.577 -1.671 1.920 1.00 94.12 82 LEU A N 1
ATOM 665 C CA . LEU A 1 82 ? -6.328 -1.801 3.167 1.00 94.12 82 LEU A CA 1
ATOM 666 C C . LEU A 1 82 ? -7.811 -2.073 2.898 1.00 94.12 82 LEU A C 1
ATOM 668 O O . LEU A 1 82 ? -8.333 -1.774 1.824 1.00 94.12 82 LEU A O 1
ATOM 672 N N . HIS A 1 83 ? -8.501 -2.652 3.882 1.00 94.19 83 HIS A N 1
ATOM 673 C CA . HIS A 1 83 ? -9.960 -2.729 3.837 1.00 94.19 83 HIS A CA 1
ATOM 674 C C . HIS A 1 83 ? -10.571 -1.319 3.795 1.00 94.19 83 HIS A C 1
ATOM 676 O O . HIS A 1 83 ? -9.980 -0.407 4.375 1.00 94.19 83 HIS A O 1
ATOM 682 N N . PRO A 1 84 ? -11.742 -1.134 3.156 1.00 94.25 84 PRO A N 1
ATOM 683 C CA . PRO A 1 84 ? -12.417 0.157 3.128 1.00 94.25 84 PRO A CA 1
ATOM 684 C C . PRO A 1 84 ? -12.593 0.726 4.537 1.00 94.25 84 PRO A C 1
ATOM 686 O O . PRO A 1 84 ? -13.141 0.071 5.426 1.00 94.25 84 PRO A O 1
ATOM 689 N N . ILE A 1 85 ? -12.107 1.947 4.728 1.00 93.56 85 ILE A N 1
ATOM 690 C CA . ILE A 1 85 ? -12.233 2.695 5.975 1.00 93.56 85 ILE A CA 1
ATOM 691 C C . ILE A 1 85 ? -13.429 3.622 5.807 1.00 93.56 85 ILE A C 1
ATOM 693 O O . ILE A 1 85 ? -13.576 4.261 4.765 1.00 93.56 85 ILE A O 1
ATOM 697 N N . LYS A 1 86 ? -14.300 3.673 6.817 1.00 95.62 86 LYS A N 1
ATOM 698 C CA . LYS A 1 86 ? -15.422 4.609 6.803 1.00 95.62 86 LYS A CA 1
ATOM 699 C C . LYS A 1 86 ? -14.901 6.047 6.786 1.00 95.62 86 LYS A C 1
ATOM 701 O O . LYS A 1 86 ? -13.899 6.348 7.433 1.00 95.62 86 LYS A O 1
ATOM 706 N N . GLU A 1 87 ? -15.585 6.918 6.05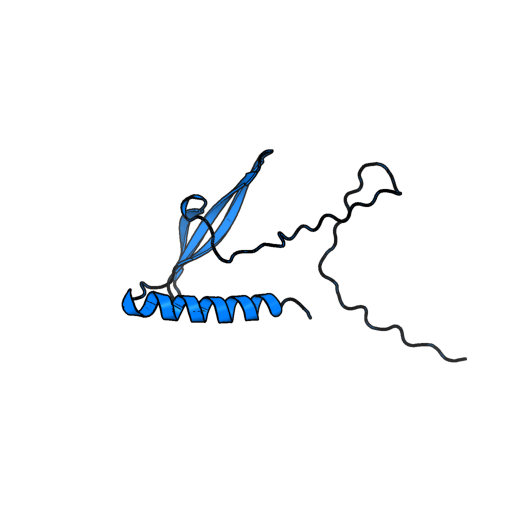8 1.00 95.50 87 GLU A N 1
ATOM 707 C CA . GLU A 1 87 ? -15.145 8.296 5.824 1.00 95.50 87 GLU A CA 1
ATOM 708 C C . GLU A 1 87 ? -14.961 9.092 7.127 1.00 95.50 87 GLU A C 1
ATOM 710 O O . GLU A 1 87 ? -13.951 9.769 7.299 1.00 95.50 87 GLU A O 1
ATOM 715 N N . ASP A 1 88 ? -15.851 8.896 8.104 1.00 97.19 88 ASP A N 1
ATOM 716 C CA . ASP A 1 88 ? -15.790 9.493 9.446 1.00 97.19 88 ASP A CA 1
ATOM 717 C C . ASP A 1 88 ? -14.537 9.094 10.244 1.00 97.19 88 ASP A C 1
ATOM 719 O O . ASP A 1 88 ? -14.113 9.802 11.158 1.00 97.19 88 ASP A O 1
ATOM 723 N N . HIS A 1 89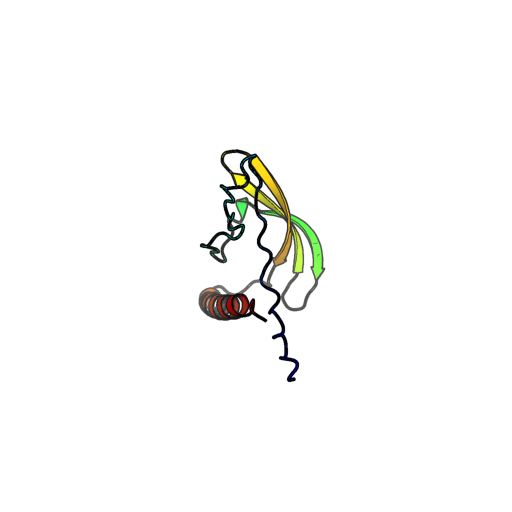 ? -13.904 7.975 9.890 1.00 96.06 89 HIS A N 1
ATOM 724 C CA . HIS A 1 89 ? -12.676 7.495 10.518 1.00 96.06 89 HIS A CA 1
ATOM 725 C C . HIS A 1 89 ? -11.408 7.816 9.718 1.00 96.06 89 HIS A C 1
ATOM 727 O O . HIS A 1 89 ? -10.310 7.540 10.210 1.00 96.06 89 HIS A O 1
ATOM 733 N N . MET A 1 90 ? -11.526 8.381 8.511 1.00 93.88 90 MET A N 1
ATOM 734 C CA . MET A 1 90 ? -10.393 8.554 7.598 1.00 93.88 90 MET A CA 1
ATOM 735 C C . MET A 1 90 ? -9.323 9.476 8.184 1.00 93.88 90 MET A C 1
ATOM 737 O O . MET A 1 90 ? -8.157 9.093 8.234 1.00 93.88 90 MET A O 1
ATOM 741 N N . GLN A 1 91 ? -9.712 10.642 8.707 1.00 95.44 91 GLN A N 1
ATOM 742 C CA . GLN A 1 91 ? -8.752 11.596 9.272 1.00 95.44 91 GLN A CA 1
ATOM 743 C C . GLN A 1 91 ? -7.974 10.983 10.442 1.00 95.44 91 GLN A C 1
ATOM 745 O O . GLN A 1 91 ? -6.749 10.957 10.438 1.00 95.44 91 GLN A O 1
ATOM 750 N N . LYS A 1 92 ? -8.688 10.365 11.391 1.00 96.31 92 LYS A N 1
ATOM 751 C CA . LYS A 1 92 ? -8.079 9.692 12.547 1.00 96.31 92 LYS A CA 1
ATOM 752 C C . LYS A 1 92 ? -7.128 8.566 12.132 1.00 96.31 92 LYS A C 1
ATOM 754 O O . LYS A 1 92 ? -6.130 8.311 12.809 1.00 96.31 92 LYS A O 1
ATOM 759 N N . PHE A 1 93 ? -7.461 7.848 11.059 1.00 93.81 93 PHE A N 1
ATOM 760 C CA . PHE A 1 93 ? -6.586 6.829 10.497 1.00 93.81 93 PHE A CA 1
ATOM 761 C C . PHE A 1 93 ? -5.302 7.449 9.936 1.00 93.81 93 PHE A C 1
ATOM 763 O O . PHE A 1 93 ? -4.224 6.956 10.260 1.00 93.81 93 PHE A O 1
ATOM 770 N N . LEU A 1 94 ? -5.413 8.521 9.146 1.00 92.69 94 LEU A N 1
ATOM 771 C CA . LEU A 1 94 ? -4.270 9.212 8.548 1.00 92.69 94 LEU A CA 1
ATOM 772 C C . LEU A 1 94 ? -3.332 9.793 9.607 1.00 92.69 94 LEU A C 1
ATOM 774 O O . LEU A 1 94 ? -2.136 9.519 9.547 1.00 92.69 94 LEU A O 1
ATOM 778 N N . ASP A 1 95 ? -3.873 10.473 10.620 1.00 92.94 95 ASP A N 1
ATOM 779 C CA . ASP A 1 95 ? -3.084 11.057 11.712 1.00 92.94 95 ASP A CA 1
ATOM 780 C C . ASP A 1 95 ? -2.243 9.980 12.419 1.00 92.94 95 ASP A C 1
ATOM 782 O O . ASP A 1 95 ? -1.037 10.122 12.636 1.00 92.94 95 ASP A O 1
ATOM 786 N N . LYS A 1 96 ? -2.873 8.840 12.731 1.00 94.00 96 LYS A N 1
ATOM 787 C CA . LYS A 1 96 ? -2.196 7.717 13.388 1.00 94.00 96 LYS A CA 1
ATOM 788 C C . LYS A 1 96 ? -1.214 7.003 12.461 1.00 94.00 96 LYS A C 1
ATOM 790 O O . LYS A 1 96 ? -0.176 6.522 12.918 1.00 94.00 96 LYS A O 1
ATOM 795 N N . PHE A 1 97 ? -1.542 6.887 11.177 1.00 90.44 97 PHE A N 1
ATOM 796 C CA . PHE A 1 97 ? -0.655 6.291 10.187 1.00 90.44 97 PHE A CA 1
ATOM 797 C C . PHE A 1 97 ? 0.621 7.116 10.042 1.00 90.44 97 PHE A C 1
ATOM 799 O O . PHE A 1 97 ? 1.707 6.544 10.091 1.00 90.44 97 PHE A O 1
ATOM 806 N N . GLU A 1 98 ? 0.501 8.437 9.923 1.00 89.25 98 GLU A N 1
ATOM 807 C CA . GLU A 1 98 ? 1.641 9.342 9.801 1.00 89.25 98 GLU A CA 1
ATOM 808 C C . GLU A 1 98 ? 2.541 9.281 11.040 1.00 89.25 98 GLU A C 1
ATOM 810 O O . GLU A 1 98 ? 3.755 9.105 10.910 1.00 89.25 98 GLU A O 1
ATOM 815 N N . GLU A 1 99 ? 1.955 9.295 12.242 1.00 89.69 99 GLU A N 1
ATOM 816 C CA . GLU A 1 99 ? 2.690 9.124 13.500 1.00 89.69 99 GLU A CA 1
ATOM 817 C C . GLU A 1 99 ? 3.526 7.828 13.506 1.00 89.69 99 GLU A C 1
ATOM 819 O O . GLU A 1 99 ? 4.723 7.838 13.815 1.00 89.69 99 GLU A O 1
ATOM 824 N N . ILE A 1 100 ? 2.912 6.695 13.142 1.00 89.81 100 ILE A N 1
ATOM 825 C CA . ILE A 1 100 ? 3.582 5.386 13.107 1.00 89.81 100 ILE A CA 1
ATOM 826 C C . ILE A 1 100 ? 4.627 5.331 11.988 1.00 89.81 100 ILE A C 1
ATOM 828 O O . ILE A 1 100 ? 5.718 4.788 12.187 1.00 89.81 100 ILE A O 1
ATOM 832 N N . PHE A 1 101 ? 4.318 5.881 10.814 1.00 85.00 101 PHE A N 1
ATOM 833 C CA . PHE A 1 101 ? 5.211 5.905 9.661 1.00 85.00 101 PHE A CA 1
ATOM 834 C C . PHE A 1 101 ? 6.490 6.688 9.968 1.00 85.00 101 PHE A C 1
ATOM 836 O O . PHE A 1 101 ? 7.591 6.190 9.721 1.00 85.00 101 PHE A O 1
ATOM 843 N N . LEU A 1 102 ? 6.363 7.870 10.577 1.00 83.00 102 LEU A N 1
ATOM 844 C CA . LEU A 1 102 ? 7.500 8.699 10.976 1.00 83.00 102 LEU A CA 1
ATOM 845 C C . LEU A 1 102 ? 8.373 7.995 12.021 1.00 83.00 102 LEU A C 1
ATOM 847 O O . LEU A 1 102 ? 9.590 7.924 11.844 1.00 83.00 102 LEU A O 1
ATOM 851 N N . LYS A 1 103 ? 7.762 7.387 13.048 1.00 85.56 103 LYS A N 1
ATOM 852 C CA . LYS A 1 103 ? 8.483 6.559 14.034 1.00 85.56 103 LYS A CA 1
ATOM 853 C C . LYS A 1 103 ? 9.226 5.400 13.365 1.00 85.56 103 LYS A C 1
ATOM 855 O O . LYS A 1 103 ? 10.385 5.149 13.670 1.00 85.56 103 LYS A O 1
ATOM 860 N N . SER A 1 104 ? 8.593 4.730 12.404 1.00 83.44 104 SER A N 1
ATOM 861 C CA . SER A 1 104 ? 9.187 3.596 11.683 1.00 83.44 104 SER A CA 1
ATOM 862 C C . SER A 1 104 ? 10.348 4.012 10.773 1.00 83.44 104 SER A C 1
ATOM 864 O O . SER A 1 104 ? 11.298 3.251 10.604 1.00 83.44 104 SER A O 1
ATOM 866 N N . ARG A 1 105 ? 10.312 5.225 10.203 1.00 75.00 105 ARG A N 1
ATOM 867 C CA . ARG A 1 105 ? 11.435 5.786 9.432 1.00 75.00 105 ARG A CA 1
ATOM 868 C C . ARG A 1 105 ? 12.634 6.131 10.309 1.00 75.00 105 ARG A C 1
ATOM 870 O O . ARG A 1 105 ? 13.762 5.911 9.880 1.00 75.00 105 ARG A O 1
ATOM 877 N N . GLN A 1 106 ? 12.396 6.636 11.518 1.00 66.25 106 GLN A N 1
ATOM 878 C CA . GLN A 1 106 ? 13.457 6.955 12.481 1.00 66.25 106 GLN A CA 1
ATOM 879 C C . GLN A 1 106 ? 14.152 5.700 13.040 1.00 66.25 106 GLN A C 1
ATOM 881 O O . GLN A 1 106 ? 15.258 5.798 13.556 1.00 66.25 106 GLN A O 1
ATOM 886 N N . LEU A 1 107 ? 13.552 4.514 12.882 1.00 55.09 107 LEU A N 1
ATOM 887 C CA . LEU A 1 107 ? 14.129 3.233 13.306 1.00 55.09 107 LEU A CA 1
ATOM 888 C C . LEU A 1 107 ? 15.143 2.625 12.312 1.00 55.09 107 LEU A C 1
ATOM 890 O O . LEU A 1 107 ? 15.616 1.513 12.539 1.00 55.09 107 LEU A O 1
ATOM 894 N N . ARG A 1 108 ? 15.533 3.321 11.231 1.00 51.31 108 ARG A N 1
ATOM 895 C CA . ARG A 1 108 ? 16.697 2.915 10.417 1.00 51.31 108 ARG A CA 1
ATOM 896 C C . ARG A 1 108 ? 17.985 3.498 11.002 1.00 51.31 108 ARG A C 1
ATOM 898 O O . ARG A 1 108 ? 18.503 4.488 10.497 1.00 51.31 108 ARG A O 1
ATOM 905 N N . GLY A 1 109 ? 18.479 2.877 12.069 1.00 48.88 109 GLY A N 1
ATOM 906 C CA . GLY A 1 109 ? 19.747 3.242 12.698 1.00 48.88 109 GLY A CA 1
ATOM 907 C C . GLY A 1 109 ? 20.133 2.317 13.848 1.00 48.88 109 GLY A C 1
ATOM 908 O O . GLY A 1 109 ? 20.149 2.765 14.990 1.00 48.88 109 GLY A O 1
ATOM 909 N N . VAL A 1 110 ? 20.424 1.045 13.547 1.00 33.25 110 VAL A N 1
ATOM 910 C CA . VAL A 1 110 ? 21.287 0.160 14.357 1.00 33.25 110 VAL A CA 1
ATOM 911 C C . VAL A 1 110 ? 22.127 -0.692 13.416 1.00 33.25 110 VAL A C 1
ATOM 913 O O . VAL A 1 110 ? 21.525 -1.270 12.482 1.00 33.25 110 VAL A O 1
#

InterPro domains:
  IPR011009 Protein kinase-like domain superfamily [SSF56112] (31-94)
  IPR053293 Outer Chloroplast Membrane Kinase [PTHR47209] (1-110)

Organism: NCBI:txid360622

Radius of gyration: 21.04 Å; chains: 1; bounding box: 69×27×45 Å

Foldseek 3Di:
DDDDDDDDDFDDDDFDWDDPPDPVDTDTDPPDDPDPDVDDDVVQKAWDAWDDADPFGTKTWIWGWDDDPVDIDIDIDIDGDGDDDDPVCVVVVVVVVVVVVVVVVVPPDD

Secondary structure (DSSP, 8-state):
-PPPPPP------PPPEE--S-TT--EE---S-S---S---GGGEEEEEEEEEETTEEEEEEEEEEE-SS-EEEEEEEEEEPPPPPHHHHHHHHHHHHHHHHHHHHT---

pLDDT: mean 74.49, std 21.71, range [33.25, 97.75]

Sequence (110 aa):
MAEKNAPAQQRASFDYELYESDPDHLRTVVATPNQATPWIDPAALKLRHRIRRGPFGDVWLATHHQSSEEHDRYHEVAVKMLHPIKEDHMQKFLDKFEEIFLKSRQLRGV